Protein AF-A0A536I554-F1 (afdb_monomer_lite)

Foldseek 3Di:
DVVVQVCQQAADQDPLAGHLQSVCCQWPVDNDPVPDQLLRVLLSVQRRVPNVQLPCVNDVPSSLVSSLVSLVVCCVVPVDPPVSSVVSSPDDRRTDNPPPPDPDVVVVVVQLVVLCVVPNPCCSSPVPDDDDDPD

Secondary structure (DSSP, 8-state):
-HHHHHHHHHSB-STT-BSHHHHHHHHH---SGGG--HHHHHHHHHGGGSTTTS-TTT-HHHHHHHHHHHHHHHHHTTSS-HHHHHHHHHS-----------SSHHHHHHHHHHHHHHH-HHHHHHS--------

Radius of gyration: 17.16 Å; chains: 1; bounding box: 44×25×46 Å

pLDDT: mean 87.13, std 10.19, range [53.38, 97.38]

Structure (mmCIF, N/CA/C/O backbone):
data_AF-A0A536I554-F1
#
_entry.id   AF-A0A536I554-F1
#
loop_
_atom_site.group_PDB
_atom_site.id
_atom_site.type_symbol
_atom_site.label_atom_id
_atom_site.label_alt_id
_atom_site.label_comp_id
_atom_site.label_asym_id
_atom_site.label_entity_id
_atom_site.label_seq_id
_atom_site.pdbx_PDB_ins_code
_atom_site.Cartn_x
_atom_site.Cartn_y
_atom_site.Cartn_z
_atom_site.occupancy
_atom_site.B_iso_or_equiv
_atom_site.auth_seq_id
_atom_site.auth_comp_id
_atom_site.auth_asym_id
_atom_site.auth_atom_id
_atom_site.pdbx_PDB_model_num
ATOM 1 N N . LYS A 1 1 ? -16.597 -3.600 -10.929 1.00 57.56 1 LYS A N 1
ATOM 2 C CA . LYS A 1 1 ? -15.528 -4.254 -10.132 1.00 57.56 1 LYS A CA 1
ATOM 3 C C . LYS A 1 1 ? -14.180 -4.188 -10.858 1.00 57.56 1 LYS A C 1
ATOM 5 O O . LYS A 1 1 ? -13.226 -3.713 -10.264 1.00 57.56 1 LYS A O 1
ATOM 10 N N . GLU A 1 2 ? -14.143 -4.502 -12.155 1.00 60.78 2 GLU A N 1
ATOM 11 C CA . GLU A 1 2 ? -12.928 -4.536 -12.996 1.00 60.78 2 GLU A CA 1
ATOM 12 C C . GLU A 1 2 ? -12.106 -3.235 -13.035 1.00 60.78 2 GLU A C 1
ATOM 14 O O . GLU A 1 2 ? -10.883 -3.288 -13.035 1.00 60.78 2 GLU A O 1
ATOM 19 N N . ILE A 1 3 ? -12.742 -2.055 -13.008 1.00 62.69 3 ILE A N 1
ATOM 20 C CA . ILE A 1 3 ? -12.016 -0.767 -13.042 1.00 62.69 3 ILE A CA 1
ATOM 21 C C . ILE A 1 3 ? -11.130 -0.576 -11.798 1.00 62.69 3 ILE A C 1
ATOM 23 O O . ILE A 1 3 ? -10.015 -0.073 -11.910 1.00 62.69 3 ILE A O 1
ATOM 27 N N . LEU A 1 4 ? -11.601 -1.003 -10.622 1.00 60.59 4 LEU A N 1
ATOM 28 C CA . LEU A 1 4 ? -10.862 -0.856 -9.366 1.00 60.59 4 LEU A CA 1
ATOM 29 C C . LEU A 1 4 ? -9.728 -1.885 -9.253 1.00 60.59 4 LEU A C 1
ATOM 31 O O . LEU A 1 4 ? -8.639 -1.550 -8.798 1.00 60.59 4 LEU A O 1
ATOM 35 N N . GLU A 1 5 ? -9.960 -3.115 -9.715 1.00 65.31 5 GLU A N 1
ATOM 36 C CA . GLU A 1 5 ? -8.912 -4.140 -9.817 1.00 65.31 5 GLU A CA 1
ATOM 37 C C . GLU A 1 5 ? -7.809 -3.718 -10.790 1.00 65.31 5 GLU A C 1
ATOM 39 O O . GLU A 1 5 ? -6.642 -3.707 -10.407 1.00 65.31 5 GLU A O 1
ATOM 44 N N . MET A 1 6 ? -8.160 -3.265 -12.000 1.00 60.22 6 MET A N 1
ATOM 45 C CA . MET A 1 6 ? -7.172 -2.745 -12.954 1.00 60.22 6 MET A CA 1
ATOM 46 C C . MET A 1 6 ? -6.374 -1.573 -12.378 1.00 60.22 6 MET A C 1
ATOM 48 O O . MET A 1 6 ? -5.176 -1.461 -12.629 1.00 60.22 6 MET A O 1
ATOM 52 N N . TYR A 1 7 ? -7.022 -0.698 -11.605 1.00 71.56 7 TYR A N 1
ATOM 53 C CA . TYR A 1 7 ? -6.345 0.414 -10.948 1.00 71.56 7 TYR A CA 1
ATOM 54 C C . TYR A 1 7 ? -5.314 -0.079 -9.927 1.00 71.56 7 TYR A C 1
ATOM 56 O O . TYR A 1 7 ? -4.143 0.304 -9.995 1.00 71.56 7 TYR A O 1
ATOM 64 N N . PHE A 1 8 ? -5.721 -0.971 -9.019 1.00 75.25 8 PHE A N 1
ATOM 65 C CA . PHE A 1 8 ? -4.828 -1.520 -8.001 1.00 75.25 8 PHE A CA 1
ATOM 66 C C . PHE A 1 8 ? -3.737 -2.420 -8.564 1.00 75.25 8 PHE A C 1
ATOM 68 O O . PHE A 1 8 ? -2.708 -2.551 -7.912 1.00 75.25 8 PHE A O 1
ATOM 75 N N . ASP A 1 9 ? -3.913 -2.995 -9.751 1.00 77.06 9 ASP A N 1
ATOM 76 C CA . ASP A 1 9 ? -2.883 -3.792 -10.421 1.00 77.06 9 ASP A CA 1
ATOM 77 C C . ASP A 1 9 ? -1.854 -2.938 -11.178 1.00 77.06 9 ASP A C 1
ATOM 79 O O . ASP A 1 9 ? -0.753 -3.413 -11.456 1.00 77.06 9 ASP A O 1
ATOM 83 N N . GLN A 1 10 ? -2.166 -1.677 -11.503 1.00 76.62 10 GLN A N 1
ATOM 84 C CA . GLN A 1 10 ? -1.313 -0.850 -12.368 1.00 76.62 10 GLN A CA 1
ATOM 85 C C . GLN A 1 10 ? -0.689 0.371 -11.696 1.00 76.62 10 GLN A C 1
ATOM 87 O O . GLN A 1 10 ? 0.276 0.926 -12.239 1.00 76.62 10 GLN A O 1
ATOM 92 N N . ILE A 1 11 ? -1.213 0.818 -10.554 1.00 85.50 11 ILE A N 1
ATOM 93 C CA . ILE A 1 11 ? -0.688 2.012 -9.894 1.00 85.50 11 ILE A CA 1
ATOM 94 C C . ILE A 1 11 ? 0.673 1.761 -9.236 1.00 85.50 11 ILE A C 1
ATOM 96 O O . ILE A 1 11 ? 1.015 0.644 -8.844 1.00 85.50 11 ILE A O 1
ATOM 100 N N . TYR A 1 12 ? 1.477 2.818 -9.163 1.00 85.69 12 TYR A N 1
ATOM 101 C CA . TYR A 1 12 ? 2.790 2.794 -8.539 1.00 85.69 12 TYR A CA 1
ATOM 102 C C . TYR A 1 12 ? 2.677 2.976 -7.022 1.00 85.69 12 TYR A C 1
ATOM 104 O O . TYR A 1 12 ? 2.046 3.922 -6.557 1.00 85.69 12 TYR A O 1
ATOM 112 N N . TYR A 1 13 ? 3.326 2.091 -6.266 1.00 88.38 13 TYR A N 1
ATOM 113 C CA . TYR A 1 13 ? 3.329 2.087 -4.798 1.00 88.38 13 TYR A CA 1
ATOM 114 C C . TYR A 1 13 ? 4.684 2.468 -4.187 1.00 88.38 13 TYR A C 1
ATOM 116 O O . TYR A 1 13 ? 4.813 2.452 -2.971 1.00 88.38 13 TYR A O 1
ATOM 124 N N . GLY A 1 14 ? 5.687 2.828 -4.996 1.00 85.62 14 GLY A N 1
ATOM 125 C CA . GLY A 1 14 ? 7.052 3.057 -4.512 1.00 85.62 14 GLY A CA 1
ATOM 126 C C . GLY A 1 14 ? 7.929 1.812 -4.650 1.00 85.62 14 GLY A C 1
ATOM 127 O O . GLY A 1 14 ? 7.447 0.727 -4.974 1.00 85.62 14 GLY A O 1
ATOM 128 N N . ASN A 1 15 ? 9.243 1.971 -4.473 1.00 84.81 15 ASN A N 1
ATOM 129 C CA . ASN A 1 15 ? 10.227 0.880 -4.556 1.00 84.81 15 ASN A CA 1
ATOM 130 C C . ASN A 1 15 ? 10.053 -0.035 -5.783 1.00 84.81 15 ASN A C 1
ATOM 132 O O . ASN A 1 15 ? 10.041 -1.258 -5.658 1.00 84.81 15 ASN A O 1
ATOM 136 N N . GLN A 1 16 ? 9.868 0.556 -6.973 1.00 81.62 16 GLN A N 1
ATOM 137 C CA . GLN A 1 16 ? 9.676 -0.177 -8.241 1.00 81.62 16 GLN A CA 1
ATOM 138 C C . GLN A 1 16 ? 8.467 -1.137 -8.242 1.00 81.62 16 GLN A C 1
ATOM 140 O O . GLN A 1 16 ? 8.352 -2.000 -9.111 1.00 81.62 16 GLN A O 1
ATOM 145 N N . SER A 1 17 ? 7.542 -0.974 -7.295 1.00 85.19 17 SER A N 1
ATOM 146 C CA . SER A 1 17 ? 6.371 -1.831 -7.148 1.00 85.19 17 SER A CA 1
ATOM 147 C C . SER A 1 17 ? 5.184 -1.229 -7.883 1.00 85.19 17 SER A C 1
ATOM 149 O O . SER A 1 17 ? 4.648 -0.191 -7.491 1.00 85.19 17 SER A O 1
ATOM 151 N N . TYR A 1 18 ? 4.780 -1.901 -8.956 1.00 86.88 18 TYR A N 1
ATOM 152 C CA . TYR A 1 18 ? 3.558 -1.611 -9.694 1.00 86.88 18 TYR A CA 1
ATOM 153 C C . TYR A 1 18 ? 2.523 -2.674 -9.361 1.00 86.88 18 TYR A C 1
ATOM 155 O O . TYR A 1 18 ? 2.761 -3.868 -9.548 1.00 86.88 18 TYR A O 1
ATOM 163 N N . GLY A 1 19 ? 1.392 -2.220 -8.844 1.00 88.81 19 GLY A N 1
ATOM 164 C CA . GLY A 1 19 ? 0.312 -3.074 -8.400 1.00 88.81 19 GLY A CA 1
ATOM 165 C C . GLY A 1 19 ? 0.424 -3.527 -6.942 1.00 88.81 19 GLY A C 1
ATOM 166 O O . GLY A 1 19 ? 1.514 -3.702 -6.387 1.00 88.81 19 GLY A O 1
ATOM 167 N N . ILE A 1 20 ? -0.727 -3.762 -6.315 1.00 89.94 20 ILE A N 1
ATOM 168 C CA . ILE A 1 20 ? -0.832 -4.040 -4.879 1.00 89.94 20 ILE A CA 1
ATOM 169 C C . ILE A 1 20 ? -0.135 -5.345 -4.467 1.00 89.94 20 ILE A C 1
ATOM 171 O O . ILE A 1 20 ? 0.489 -5.403 -3.410 1.00 89.94 20 ILE A O 1
ATOM 175 N N . LYS A 1 21 ? -0.155 -6.378 -5.322 1.00 89.31 21 LYS A N 1
ATOM 176 C CA . LYS A 1 21 ? 0.560 -7.648 -5.080 1.00 89.31 21 LYS A CA 1
ATOM 177 C C . LYS A 1 21 ? 2.074 -7.459 -5.064 1.00 89.31 21 LYS A C 1
ATOM 179 O O . LYS A 1 21 ? 2.753 -8.022 -4.206 1.00 89.31 21 LYS A O 1
ATOM 184 N N . ALA A 1 22 ? 2.604 -6.661 -5.993 1.00 88.31 22 ALA A N 1
ATOM 185 C CA . ALA A 1 22 ? 4.025 -6.339 -6.013 1.00 88.31 22 ALA A CA 1
ATOM 186 C C . ALA A 1 22 ? 4.403 -5.535 -4.766 1.00 88.31 22 ALA A C 1
ATOM 188 O O . ALA A 1 22 ? 5.377 -5.873 -4.104 1.00 88.31 22 ALA A O 1
ATOM 189 N N . ALA A 1 23 ? 3.587 -4.545 -4.392 1.00 90.94 23 ALA A N 1
ATOM 190 C CA . ALA A 1 23 ? 3.815 -3.730 -3.205 1.00 90.94 23 ALA A CA 1
ATOM 191 C C . ALA A 1 23 ? 3.810 -4.564 -1.912 1.00 90.94 23 ALA A C 1
ATOM 193 O O . ALA A 1 23 ? 4.740 -4.460 -1.115 1.00 90.94 23 ALA A O 1
ATOM 194 N N . ALA A 1 24 ? 2.827 -5.451 -1.727 1.00 92.25 24 ALA A N 1
ATOM 195 C CA . ALA A 1 24 ? 2.756 -6.351 -0.573 1.00 92.25 24 ALA A CA 1
ATOM 196 C C . ALA A 1 24 ? 4.004 -7.243 -0.452 1.00 92.25 24 ALA A C 1
ATOM 198 O O . ALA A 1 24 ? 4.551 -7.428 0.641 1.00 92.25 24 ALA A O 1
ATOM 199 N N . LYS A 1 25 ? 4.505 -7.744 -1.585 1.00 90.19 25 LYS A N 1
ATOM 200 C CA . LYS A 1 25 ? 5.734 -8.536 -1.624 1.00 90.19 25 LYS A CA 1
ATOM 201 C C . LYS A 1 25 ? 6.972 -7.691 -1.326 1.00 90.19 25 LYS A C 1
ATOM 203 O O . LYS A 1 25 ? 7.813 -8.132 -0.550 1.00 90.19 25 LYS A O 1
ATOM 208 N N . THR A 1 26 ? 7.083 -6.503 -1.909 1.00 88.94 26 THR A N 1
ATOM 209 C CA . THR A 1 26 ? 8.233 -5.609 -1.718 1.00 88.94 26 THR A CA 1
ATOM 210 C C . THR A 1 26 ? 8.328 -5.111 -0.284 1.00 88.94 26 THR A C 1
ATOM 212 O O . THR A 1 26 ? 9.390 -5.209 0.318 1.00 88.94 26 THR A O 1
ATOM 215 N N . TYR A 1 27 ? 7.229 -4.617 0.287 1.00 90.19 27 TYR A N 1
ATOM 216 C CA . TYR A 1 27 ? 7.244 -4.033 1.626 1.00 90.19 27 TYR A CA 1
ATOM 217 C C . TYR A 1 27 ? 7.213 -5.080 2.737 1.00 90.19 27 TYR A C 1
ATOM 219 O O . TYR A 1 27 ? 7.873 -4.887 3.753 1.00 90.19 27 TYR A O 1
ATOM 227 N N . PHE A 1 28 ? 6.483 -6.188 2.568 1.00 92.25 28 PHE A N 1
ATOM 228 C CA . PHE A 1 28 ? 6.232 -7.139 3.661 1.00 92.25 28 PHE A CA 1
ATOM 229 C C . PHE A 1 28 ? 6.667 -8.577 3.362 1.00 92.25 28 PHE A C 1
ATOM 231 O O . PHE A 1 28 ? 6.565 -9.438 4.231 1.00 92.25 28 PHE A O 1
ATOM 238 N N . GLY A 1 29 ? 7.138 -8.882 2.148 1.00 90.12 29 GLY A N 1
ATOM 239 C CA . GLY A 1 29 ? 7.432 -10.261 1.737 1.00 90.12 29 GLY A CA 1
ATOM 240 C C . GLY A 1 29 ? 6.182 -11.134 1.564 1.00 90.12 29 GLY A C 1
ATOM 241 O O . GLY A 1 29 ? 6.294 -12.355 1.459 1.00 90.12 29 GLY A O 1
ATOM 242 N N . ILE A 1 30 ? 4.989 -10.534 1.529 1.00 90.12 30 ILE A N 1
ATOM 243 C CA . ILE A 1 30 ? 3.708 -11.245 1.496 1.00 90.12 30 ILE A CA 1
ATOM 244 C C . ILE A 1 30 ? 3.215 -11.335 0.050 1.00 90.12 30 ILE A C 1
ATOM 246 O O . ILE A 1 30 ? 2.972 -10.324 -0.599 1.00 90.12 30 ILE A O 1
ATOM 250 N N . SER A 1 31 ? 3.074 -12.561 -0.464 1.00 87.50 31 SER A N 1
ATOM 251 C CA . SER A 1 31 ? 2.553 -12.807 -1.824 1.00 87.50 31 SER A CA 1
ATOM 252 C C . SER A 1 31 ? 1.054 -13.127 -1.855 1.00 87.50 31 SER A C 1
ATOM 254 O O . SER A 1 31 ? 0.410 -12.923 -2.880 1.00 87.50 31 SER A O 1
ATOM 256 N N . ASP A 1 32 ? 0.500 -13.615 -0.744 1.00 89.62 32 ASP A N 1
ATOM 257 C CA . ASP A 1 32 ? -0.936 -13.846 -0.576 1.00 89.62 32 ASP A CA 1
ATOM 258 C C . ASP A 1 32 ? -1.548 -12.673 0.193 1.00 89.62 32 ASP A C 1
ATOM 260 O O . ASP A 1 32 ? -1.285 -12.503 1.383 1.00 89.62 32 ASP A O 1
ATOM 264 N N . LEU A 1 33 ? -2.353 -11.862 -0.496 1.00 88.56 33 LEU A N 1
ATOM 265 C CA . LEU A 1 33 ? -2.950 -10.648 0.062 1.00 88.56 33 LEU A CA 1
ATOM 266 C C . LEU A 1 33 ? -3.867 -10.929 1.261 1.00 88.56 33 LEU A C 1
ATOM 268 O O . LEU A 1 33 ? -4.007 -10.061 2.116 1.00 88.56 33 LEU A O 1
ATOM 272 N N . ASN A 1 34 ? -4.427 -12.138 1.376 1.00 90.62 34 ASN A N 1
ATOM 273 C CA . ASN A 1 34 ? -5.273 -12.518 2.515 1.00 90.62 34 ASN A CA 1
ATOM 274 C C . ASN A 1 34 ? -4.491 -12.633 3.830 1.00 90.62 34 ASN A C 1
ATOM 276 O O . ASN A 1 34 ? -5.082 -12.740 4.900 1.00 90.62 34 ASN A O 1
ATOM 280 N N . ARG A 1 35 ? -3.156 -12.636 3.757 1.00 92.69 35 ARG A N 1
ATOM 281 C CA . ARG A 1 35 ? -2.266 -12.682 4.922 1.00 92.69 35 ARG A CA 1
ATOM 282 C C . ARG A 1 35 ? -1.838 -11.299 5.403 1.00 92.69 35 ARG A C 1
ATOM 284 O O . ARG A 1 35 ? -1.066 -11.223 6.357 1.00 92.69 35 ARG A O 1
ATOM 291 N N . LEU A 1 36 ? -2.274 -10.233 4.732 1.00 93.00 36 LEU A N 1
ATOM 292 C CA . LEU A 1 36 ? -2.006 -8.871 5.176 1.00 93.00 36 LEU A CA 1
ATOM 293 C C . LEU A 1 36 ? -2.814 -8.567 6.437 1.00 93.00 36 LEU A C 1
ATOM 295 O O . LEU A 1 36 ? -3.985 -8.927 6.538 1.00 93.00 36 LEU A O 1
ATOM 299 N N . SER A 1 37 ? -2.200 -7.875 7.390 1.00 95.06 37 SER A N 1
ATOM 300 C CA . SER A 1 37 ? -2.935 -7.285 8.506 1.00 95.06 37 SER A CA 1
ATOM 301 C C . SER A 1 37 ? -3.690 -6.033 8.058 1.00 95.06 37 SER A C 1
ATOM 303 O O . SER A 1 37 ? -3.367 -5.418 7.036 1.00 95.06 37 SER A O 1
ATOM 305 N N . LEU A 1 38 ? -4.681 -5.609 8.845 1.00 94.75 38 LEU A N 1
ATOM 306 C CA . LEU A 1 38 ? -5.413 -4.366 8.593 1.00 94.75 38 LEU A CA 1
ATOM 307 C C . LEU A 1 38 ? -4.464 -3.156 8.509 1.00 94.75 38 LEU A C 1
ATOM 309 O O . LEU A 1 38 ? -4.605 -2.322 7.615 1.00 94.75 38 LEU A O 1
ATOM 313 N N . GLY A 1 39 ? -3.444 -3.094 9.373 1.00 95.12 39 GLY A N 1
ATOM 314 C CA . GLY A 1 39 ? -2.451 -2.021 9.354 1.00 95.12 39 GLY A CA 1
ATOM 315 C C . GLY A 1 39 ? -1.607 -2.013 8.075 1.00 95.12 39 GLY A C 1
ATOM 316 O O . GLY A 1 39 ? -1.318 -0.944 7.533 1.00 95.12 39 GLY A O 1
ATOM 317 N N . GLN A 1 40 ? -1.240 -3.190 7.559 1.00 95.12 40 GLN A N 1
ATOM 318 C CA . GLN A 1 40 ? -0.524 -3.320 6.286 1.00 95.12 40 GLN A CA 1
ATOM 319 C C . GLN A 1 40 ? -1.405 -2.939 5.093 1.00 95.12 40 GLN A C 1
ATOM 321 O O . GLN A 1 40 ? -0.944 -2.225 4.202 1.00 95.12 40 GLN A O 1
ATOM 326 N N . MET A 1 41 ? -2.673 -3.366 5.086 1.00 94.88 41 MET A N 1
ATOM 327 C CA . MET A 1 41 ? -3.639 -2.989 4.049 1.00 94.88 41 MET A CA 1
ATOM 328 C C . MET A 1 41 ? -3.853 -1.474 4.007 1.00 94.88 41 MET A C 1
ATOM 330 O O . MET A 1 41 ? -3.770 -0.876 2.935 1.00 94.88 41 MET A O 1
ATOM 334 N N . ALA A 1 42 ? -4.061 -0.847 5.168 1.00 95.38 42 ALA A N 1
ATOM 335 C CA . ALA A 1 42 ? -4.258 0.595 5.275 1.00 95.38 42 ALA A CA 1
ATOM 336 C C . ALA A 1 42 ? -3.026 1.383 4.807 1.00 95.38 42 ALA A C 1
ATOM 338 O O . ALA A 1 42 ? -3.155 2.368 4.079 1.00 95.38 42 ALA A O 1
ATOM 339 N N . LEU A 1 43 ? -1.819 0.922 5.157 1.00 94.69 43 LEU A N 1
ATOM 340 C CA . LEU A 1 43 ? -0.586 1.521 4.652 1.00 94.69 43 LEU A CA 1
ATOM 341 C C . LEU A 1 43 ? -0.511 1.424 3.122 1.00 94.69 43 LEU A C 1
ATOM 343 O O . LEU A 1 43 ? -0.330 2.448 2.466 1.00 94.69 43 LEU A O 1
ATOM 347 N N . LEU A 1 44 ? -0.707 0.231 2.544 1.00 93.88 44 LEU A N 1
ATOM 348 C CA . LEU A 1 44 ? -0.676 0.046 1.089 1.00 93.88 44 LEU A CA 1
ATOM 349 C C . LEU A 1 44 ? -1.707 0.928 0.385 1.00 93.88 44 LEU A C 1
ATOM 351 O O . LEU A 1 44 ? -1.363 1.588 -0.587 1.00 93.88 44 LEU A O 1
ATOM 355 N N . ALA A 1 45 ? -2.938 1.002 0.887 1.00 92.94 45 ALA A N 1
ATOM 356 C CA . ALA A 1 45 ? -3.982 1.847 0.311 1.00 92.94 45 ALA A CA 1
ATOM 357 C C . ALA A 1 45 ? -3.638 3.351 0.351 1.00 92.94 45 ALA A C 1
ATOM 359 O O . ALA A 1 45 ? -4.079 4.107 -0.514 1.00 92.94 45 ALA A O 1
ATOM 360 N N . GLY A 1 46 ? -2.824 3.787 1.317 1.00 93.12 46 GLY A N 1
ATOM 361 C CA . GLY A 1 46 ? -2.394 5.177 1.462 1.00 93.12 46 GLY A CA 1
ATOM 362 C C . GLY A 1 46 ? -1.232 5.595 0.556 1.00 93.12 46 GLY A C 1
ATOM 363 O O . GLY A 1 46 ? -1.127 6.785 0.243 1.00 93.12 46 GLY A O 1
ATOM 364 N N . LEU A 1 47 ? -0.392 4.648 0.120 1.00 93.19 47 LEU A N 1
ATOM 365 C CA . LEU A 1 47 ? 0.825 4.909 -0.663 1.00 93.19 47 LEU A CA 1
ATOM 366 C C . LEU A 1 47 ? 0.581 5.596 -2.018 1.00 93.19 47 LEU A C 1
ATOM 368 O O . LEU A 1 47 ? 1.306 6.545 -2.305 1.00 93.19 47 LEU A O 1
ATOM 372 N N . PRO A 1 48 ? -0.414 5.205 -2.844 1.00 91.62 48 PRO A N 1
ATOM 373 C CA . PRO A 1 48 ? -0.562 5.744 -4.195 1.00 91.62 48 PRO A CA 1
ATOM 374 C C . PRO A 1 48 ? -0.673 7.269 -4.307 1.00 91.62 48 PRO A C 1
ATOM 376 O O . PRO A 1 48 ? -0.357 7.814 -5.360 1.00 91.62 48 PRO A O 1
ATOM 379 N N . GLN A 1 49 ? -1.115 7.961 -3.249 1.00 90.06 49 GLN A N 1
ATOM 380 C CA . GLN A 1 49 ? -1.230 9.423 -3.254 1.00 90.06 49 GLN A CA 1
ATOM 381 C C . GLN A 1 49 ? 0.142 10.108 -3.360 1.00 90.06 49 GLN A C 1
ATOM 383 O O . GLN A 1 49 ? 0.290 11.067 -4.111 1.00 90.06 49 GLN A O 1
ATOM 388 N N . ALA A 1 50 ? 1.132 9.624 -2.611 1.00 91.00 50 ALA A N 1
ATOM 389 C CA . ALA A 1 50 ? 2.501 10.130 -2.655 1.00 91.00 50 ALA A CA 1
ATOM 390 C C . ALA A 1 50 ? 3.477 8.985 -2.326 1.00 91.00 50 ALA A C 1
ATOM 392 O O . ALA A 1 50 ? 3.986 8.901 -1.206 1.00 91.00 50 ALA A O 1
ATOM 393 N N . PRO A 1 51 ? 3.743 8.081 -3.291 1.00 87.94 51 PRO A N 1
ATOM 394 C CA . PRO A 1 51 ? 4.444 6.823 -3.025 1.00 87.94 51 PRO A CA 1
ATOM 395 C C . PRO A 1 51 ? 5.854 6.996 -2.460 1.00 87.94 51 PRO A C 1
ATOM 397 O O . PRO A 1 51 ? 6.315 6.152 -1.703 1.00 87.94 51 PRO A O 1
ATOM 400 N N . SER A 1 52 ? 6.531 8.087 -2.826 1.00 88.69 52 SER A N 1
ATOM 401 C CA . SER A 1 52 ? 7.867 8.418 -2.321 1.00 88.69 52 SER A CA 1
ATOM 402 C C . SER A 1 52 ? 7.833 9.094 -0.947 1.00 88.69 52 SER A C 1
ATOM 404 O O . SER A 1 52 ? 8.730 8.871 -0.142 1.00 88.69 52 SER A O 1
ATOM 406 N N . GLU A 1 53 ? 6.819 9.920 -0.662 1.00 91.19 53 GLU A N 1
ATOM 407 C CA . GLU A 1 53 ? 6.719 10.652 0.612 1.00 91.19 53 GLU A CA 1
ATOM 408 C C . GLU A 1 53 ? 6.245 9.753 1.752 1.00 91.19 53 GLU A C 1
ATOM 410 O O . GLU A 1 53 ? 6.722 9.869 2.880 1.00 91.19 53 GLU A O 1
ATOM 415 N N . TYR A 1 54 ? 5.321 8.840 1.450 1.00 93.50 54 TYR A N 1
ATOM 416 C CA . TYR A 1 54 ? 4.769 7.891 2.414 1.00 93.50 54 TYR A CA 1
ATOM 417 C C . TYR A 1 54 ? 5.509 6.557 2.430 1.00 93.50 54 TYR A C 1
ATOM 419 O O . TYR A 1 54 ? 5.037 5.614 3.062 1.00 93.50 54 TYR A O 1
ATOM 427 N N . ASP A 1 55 ? 6.659 6.467 1.757 1.00 92.12 55 ASP A N 1
ATOM 428 C CA . ASP A 1 55 ? 7.477 5.263 1.747 1.00 92.12 55 ASP A CA 1
ATOM 429 C C . ASP A 1 55 ? 7.972 4.950 3.174 1.00 92.12 55 ASP A C 1
ATOM 431 O O . ASP A 1 55 ? 8.796 5.697 3.707 1.00 92.12 55 ASP A O 1
ATOM 435 N N . PRO A 1 56 ? 7.543 3.844 3.809 1.00 92.06 56 PRO A N 1
ATOM 436 C CA . PRO A 1 56 ? 7.978 3.484 5.159 1.00 92.06 56 PRO A CA 1
ATOM 437 C C . PRO A 1 56 ? 9.479 3.174 5.271 1.00 92.06 56 PRO A C 1
ATOM 439 O O . PRO A 1 56 ? 10.006 3.185 6.383 1.00 92.06 56 PRO A O 1
ATOM 442 N N . ILE A 1 57 ? 10.170 2.900 4.157 1.00 90.00 57 ILE A N 1
ATOM 443 C CA . ILE A 1 57 ? 11.627 2.698 4.133 1.00 90.00 57 ILE A CA 1
ATOM 444 C C . ILE A 1 57 ? 12.358 4.043 4.242 1.00 90.00 57 ILE A C 1
ATOM 446 O O . ILE A 1 57 ? 13.400 4.119 4.889 1.00 90.00 57 ILE A O 1
ATOM 450 N N . GLN A 1 58 ? 11.810 5.103 3.640 1.00 89.31 58 GLN A N 1
ATOM 451 C CA . GLN A 1 58 ? 12.429 6.434 3.607 1.00 89.31 58 GLN A CA 1
ATOM 452 C C . GLN A 1 58 ? 11.926 7.342 4.735 1.00 89.31 58 GLN A C 1
ATOM 454 O O . GLN A 1 58 ? 12.705 8.051 5.366 1.00 89.31 58 GLN A O 1
ATOM 459 N N . ASN A 1 59 ? 10.619 7.322 5.003 1.00 92.94 59 ASN A N 1
ATOM 460 C CA . ASN A 1 59 ? 9.953 8.187 5.968 1.00 92.94 59 ASN A CA 1
ATOM 461 C C . ASN A 1 59 ? 8.876 7.430 6.762 1.00 92.94 59 ASN A C 1
ATOM 463 O O . ASN A 1 59 ? 7.671 7.520 6.515 1.00 92.94 59 ASN A O 1
ATOM 467 N N . MET A 1 60 ? 9.328 6.712 7.790 1.00 93.75 60 MET A N 1
ATOM 468 C CA . MET A 1 60 ? 8.462 5.941 8.685 1.00 93.75 60 MET A CA 1
ATOM 469 C C . MET A 1 60 ? 7.395 6.799 9.390 1.00 93.75 60 MET A C 1
ATOM 471 O O . MET A 1 60 ? 6.283 6.330 9.632 1.00 93.75 60 MET A O 1
ATOM 475 N N . ALA A 1 61 ? 7.709 8.051 9.739 1.00 94.81 61 ALA A N 1
ATOM 476 C CA . ALA A 1 61 ? 6.766 8.934 10.425 1.00 94.81 61 ALA A CA 1
ATOM 477 C C . ALA A 1 61 ? 5.605 9.338 9.503 1.00 94.81 61 ALA A C 1
ATOM 479 O O . ALA A 1 61 ? 4.442 9.204 9.889 1.00 94.81 61 ALA A O 1
ATOM 480 N N . ALA A 1 62 ? 5.912 9.749 8.268 1.00 95.38 62 ALA A N 1
ATOM 481 C CA . ALA A 1 62 ? 4.895 10.075 7.272 1.00 95.38 62 ALA A CA 1
ATOM 482 C C . ALA A 1 62 ? 4.057 8.845 6.892 1.00 95.38 62 ALA A C 1
ATOM 484 O O . ALA A 1 62 ? 2.835 8.947 6.800 1.00 95.38 62 ALA A O 1
ATOM 485 N N . ALA A 1 63 ? 4.680 7.668 6.766 1.00 95.19 63 ALA A N 1
ATOM 486 C CA . ALA A 1 63 ? 3.974 6.412 6.516 1.00 95.19 63 ALA A CA 1
ATOM 487 C C . ALA A 1 63 ? 2.958 6.077 7.625 1.00 95.19 63 ALA A C 1
ATOM 489 O O . ALA A 1 63 ? 1.821 5.703 7.335 1.00 95.19 63 ALA A O 1
ATOM 490 N N . LYS A 1 64 ? 3.330 6.254 8.902 1.00 95.94 64 LYS A N 1
ATOM 491 C CA . LYS A 1 64 ? 2.416 6.055 10.042 1.00 95.94 64 LYS A CA 1
ATOM 492 C C . LYS A 1 64 ? 1.251 7.038 10.025 1.00 95.94 64 LYS A C 1
ATOM 494 O O . LYS A 1 64 ? 0.110 6.610 10.179 1.00 95.94 64 LYS A O 1
ATOM 499 N N . ALA A 1 65 ? 1.531 8.323 9.813 1.00 96.44 65 ALA A N 1
ATOM 500 C CA . ALA A 1 65 ? 0.493 9.347 9.726 1.00 96.44 65 ALA A CA 1
ATOM 501 C C . ALA A 1 65 ? -0.475 9.053 8.571 1.00 96.44 65 ALA A C 1
ATOM 503 O O . ALA A 1 65 ? -1.690 9.115 8.737 1.00 96.44 65 ALA A O 1
ATOM 504 N N . ARG A 1 66 ? 0.055 8.639 7.415 1.00 96.88 66 ARG A N 1
ATOM 505 C CA . ARG A 1 66 ? -0.766 8.277 6.261 1.00 96.88 66 ARG A CA 1
ATOM 506 C C . ARG A 1 66 ? -1.622 7.040 6.520 1.00 96.88 66 ARG A C 1
ATOM 508 O O . ARG A 1 66 ? -2.797 7.045 6.165 1.00 96.88 66 ARG A O 1
ATOM 515 N N . ARG A 1 67 ? -1.060 6.006 7.155 1.00 96.88 67 ARG A N 1
ATOM 516 C CA . ARG A 1 67 ? -1.809 4.814 7.580 1.00 96.88 67 ARG A CA 1
ATOM 517 C C . ARG A 1 67 ? -2.977 5.191 8.492 1.00 96.88 67 ARG A C 1
ATOM 519 O O . ARG A 1 67 ? -4.066 4.667 8.289 1.00 96.88 67 ARG A O 1
ATOM 526 N N . GLN A 1 68 ? -2.760 6.097 9.449 1.00 97.00 68 GLN A N 1
ATOM 527 C CA . GLN A 1 68 ? -3.814 6.552 10.359 1.00 97.00 68 GLN A CA 1
ATOM 528 C C . GLN A 1 68 ? -4.983 7.177 9.596 1.00 97.00 68 GLN A C 1
ATOM 530 O O . GLN A 1 68 ? -6.112 6.752 9.784 1.00 97.00 68 GLN A O 1
ATOM 535 N N . ILE A 1 69 ? -4.704 8.084 8.655 1.00 97.06 69 ILE A N 1
ATOM 536 C CA . ILE A 1 69 ? -5.745 8.733 7.840 1.00 97.06 69 ILE A CA 1
ATOM 537 C C . ILE A 1 69 ? -6.606 7.701 7.096 1.00 97.06 69 ILE A C 1
ATOM 539 O O . ILE A 1 69 ? -7.819 7.857 6.989 1.00 97.06 69 ILE A O 1
ATOM 543 N N . VAL A 1 70 ? -5.989 6.639 6.569 1.00 97.06 70 VAL A N 1
ATOM 544 C CA . VAL A 1 70 ? -6.735 5.568 5.894 1.00 97.06 70 VAL A CA 1
ATOM 545 C C . VAL A 1 70 ? -7.605 4.796 6.885 1.00 97.06 70 VAL A C 1
ATOM 547 O O . VAL A 1 70 ? -8.759 4.520 6.575 1.00 97.06 70 VAL A O 1
ATOM 550 N N . LEU A 1 71 ? -7.083 4.466 8.068 1.00 97.06 71 LEU A N 1
ATOM 551 C CA . LEU A 1 71 ? -7.847 3.778 9.112 1.00 97.06 71 LEU A CA 1
ATOM 552 C C . LEU A 1 71 ? -9.033 4.622 9.596 1.00 97.06 71 LEU A C 1
ATOM 554 O O . LEU A 1 71 ? -10.135 4.091 9.707 1.00 97.06 71 LEU A O 1
ATOM 558 N N . ASP A 1 72 ? -8.838 5.926 9.794 1.00 97.31 72 ASP A N 1
ATOM 559 C CA . ASP A 1 72 ? -9.901 6.860 10.179 1.00 97.31 72 ASP A CA 1
ATOM 560 C C . ASP A 1 72 ? -11.010 6.878 9.119 1.00 97.31 72 ASP A C 1
ATOM 562 O O . ASP A 1 72 ? -12.182 6.681 9.435 1.00 97.31 72 ASP A O 1
ATOM 566 N N . ALA A 1 73 ? -10.638 6.973 7.839 1.00 97.00 73 ALA A N 1
ATOM 567 C CA . ALA A 1 73 ? -11.596 6.895 6.740 1.00 97.00 73 ALA A CA 1
ATOM 568 C C . ALA A 1 73 ? -12.329 5.539 6.698 1.00 97.00 73 ALA A C 1
ATOM 570 O O . ALA A 1 73 ? -13.517 5.485 6.374 1.00 97.00 73 ALA A O 1
ATOM 571 N N . MET A 1 74 ? -11.661 4.429 7.033 1.00 96.25 74 MET A N 1
ATOM 572 C CA . MET A 1 74 ? -12.307 3.114 7.109 1.00 96.25 74 MET A CA 1
ATOM 573 C C . MET A 1 74 ? -13.333 3.040 8.246 1.00 96.25 74 MET A C 1
ATOM 575 O O . MET A 1 74 ? -14.384 2.428 8.054 1.00 96.25 74 MET A O 1
ATOM 579 N N . VAL A 1 75 ? -13.060 3.678 9.389 1.00 97.38 75 VAL A N 1
ATOM 580 C CA . VAL A 1 75 ? -14.010 3.794 10.509 1.00 97.38 75 VAL A CA 1
ATOM 581 C C . VAL A 1 75 ? -15.205 4.656 10.115 1.00 97.38 75 VAL A C 1
ATOM 583 O O . VAL A 1 75 ? -16.345 4.229 10.288 1.00 97.38 75 VAL A O 1
ATOM 586 N N . GLU A 1 76 ? -14.964 5.834 9.534 1.00 96.75 76 GLU A N 1
ATOM 587 C CA . GLU A 1 76 ? -16.020 6.759 9.092 1.00 96.75 76 GLU A CA 1
ATOM 588 C C . GLU A 1 76 ? -16.982 6.114 8.088 1.00 96.75 76 GLU A C 1
ATOM 590 O O . GLU A 1 76 ? -18.185 6.369 8.114 1.00 96.75 76 GLU A O 1
ATOM 595 N N . ASN A 1 77 ? -16.461 5.244 7.220 1.00 95.88 77 ASN A N 1
ATOM 596 C CA . ASN A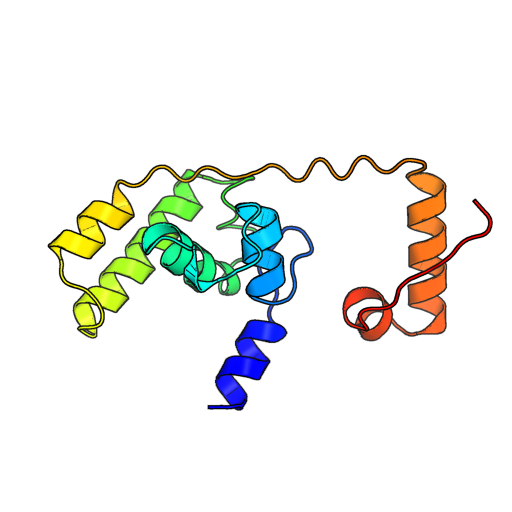 1 77 ? -17.249 4.520 6.224 1.00 95.88 77 ASN A CA 1
ATOM 597 C C . ASN A 1 77 ? -17.792 3.169 6.733 1.00 95.88 77 ASN A C 1
ATOM 599 O O . ASN A 1 77 ? -18.431 2.445 5.970 1.00 95.88 77 ASN A O 1
ATOM 603 N N . GLY A 1 78 ? -17.553 2.814 8.000 1.00 94.75 78 GLY A N 1
ATOM 604 C CA . GLY A 1 78 ? -18.092 1.606 8.630 1.00 94.75 78 GLY A CA 1
ATOM 605 C C . GLY A 1 78 ? -17.466 0.287 8.164 1.00 94.75 78 GLY A C 1
ATOM 606 O O . GLY A 1 78 ? -18.082 -0.763 8.329 1.00 94.75 78 GLY A O 1
ATOM 607 N N . TYR A 1 79 ? -16.262 0.311 7.582 1.00 94.25 79 TYR A N 1
ATOM 608 C CA . TYR A 1 79 ? -15.542 -0.908 7.181 1.00 94.25 79 TYR A CA 1
ATOM 609 C C . TYR A 1 79 ? -14.874 -1.624 8.358 1.00 94.25 79 TYR A C 1
ATOM 611 O O . TYR A 1 79 ? -14.687 -2.837 8.299 1.00 94.25 79 TYR A O 1
ATOM 619 N N . VAL A 1 80 ? -14.487 -0.877 9.395 1.00 95.94 80 VAL A N 1
ATOM 620 C CA . VAL A 1 80 ? -13.860 -1.386 10.624 1.00 95.94 80 VAL A CA 1
ATOM 621 C C . VAL A 1 80 ? -14.374 -0.611 11.829 1.00 95.94 80 VAL A C 1
ATOM 623 O O . VAL A 1 80 ? -14.828 0.527 11.710 1.00 95.94 80 VAL A O 1
ATOM 626 N N . THR A 1 81 ? -14.290 -1.216 13.006 1.00 97.25 81 THR A N 1
ATOM 627 C CA . THR A 1 81 ? -14.612 -0.551 14.270 1.00 97.25 81 THR A CA 1
ATOM 628 C C . THR A 1 81 ? -13.471 0.372 14.724 1.00 97.25 81 THR A C 1
ATOM 630 O O . THR A 1 81 ? -12.309 0.136 14.376 1.00 97.25 81 THR A O 1
ATOM 633 N N . PRO A 1 82 ? -13.750 1.389 15.564 1.00 96.31 82 PRO A N 1
ATOM 634 C CA . PRO A 1 82 ? -12.702 2.233 16.145 1.00 96.31 82 PRO A CA 1
ATOM 635 C C . PRO A 1 82 ? -11.620 1.434 16.887 1.00 96.31 82 PRO A C 1
ATOM 637 O O . PRO A 1 82 ? -10.438 1.746 16.782 1.00 96.31 82 PRO A O 1
ATOM 640 N N . ALA A 1 83 ? -12.010 0.362 17.584 1.00 96.75 83 ALA A N 1
ATOM 641 C CA . ALA A 1 83 ? -11.081 -0.494 18.318 1.00 96.75 83 ALA A CA 1
ATOM 642 C C . ALA A 1 83 ? -10.148 -1.289 17.384 1.00 96.75 8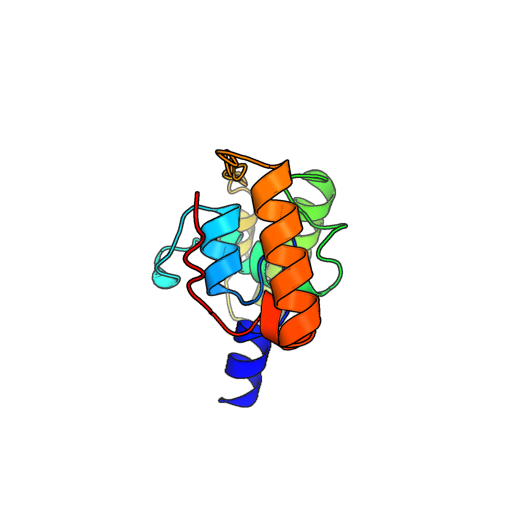3 ALA A C 1
ATOM 644 O O . ALA A 1 83 ? -8.954 -1.411 17.655 1.00 96.75 83 ALA A O 1
ATOM 645 N N . GLU A 1 84 ? -10.666 -1.807 16.266 1.00 96.19 84 GLU A N 1
ATOM 646 C CA . GLU A 1 84 ? -9.845 -2.478 15.248 1.00 96.19 84 GLU A CA 1
ATOM 647 C C . GLU A 1 84 ? -8.876 -1.502 14.576 1.00 96.19 84 GLU A C 1
ATOM 649 O O . GLU A 1 84 ? -7.712 -1.844 14.354 1.00 96.19 84 GLU A O 1
ATOM 654 N N . ALA A 1 85 ? -9.332 -0.280 14.290 1.00 96.06 85 ALA A N 1
ATOM 655 C CA . ALA A 1 85 ? -8.492 0.772 13.735 1.00 96.06 85 ALA A CA 1
ATOM 656 C C . ALA A 1 85 ? -7.355 1.160 14.691 1.00 96.06 85 ALA A C 1
ATOM 658 O O . ALA A 1 85 ? -6.206 1.248 14.265 1.00 96.06 85 ALA A O 1
ATOM 659 N N . GLU A 1 86 ? -7.632 1.315 15.986 1.00 95.94 86 GLU A N 1
ATOM 660 C CA . GLU A 1 86 ? -6.613 1.621 16.997 1.00 95.94 86 GLU A CA 1
ATOM 661 C C . GLU A 1 86 ? -5.595 0.475 17.158 1.00 95.94 86 GLU A C 1
ATOM 663 O O . GLU A 1 86 ? -4.378 0.698 17.193 1.00 95.94 86 GLU A O 1
ATOM 668 N N . ALA A 1 87 ? -6.062 -0.777 17.156 1.00 96.19 87 ALA A N 1
ATOM 669 C CA . ALA A 1 87 ? -5.184 -1.946 17.170 1.00 96.19 87 ALA A CA 1
ATOM 670 C C . ALA A 1 87 ? -4.280 -2.003 15.919 1.00 96.19 87 ALA A C 1
ATOM 672 O O . ALA A 1 87 ? -3.075 -2.239 16.020 1.00 96.19 87 ALA A O 1
ATOM 673 N N . ALA A 1 88 ? -4.825 -1.717 14.734 1.00 95.12 88 ALA A N 1
ATOM 674 C CA . ALA A 1 88 ? -4.057 -1.661 13.489 1.00 95.12 88 ALA A CA 1
ATOM 675 C C . ALA A 1 88 ? -3.083 -0.468 1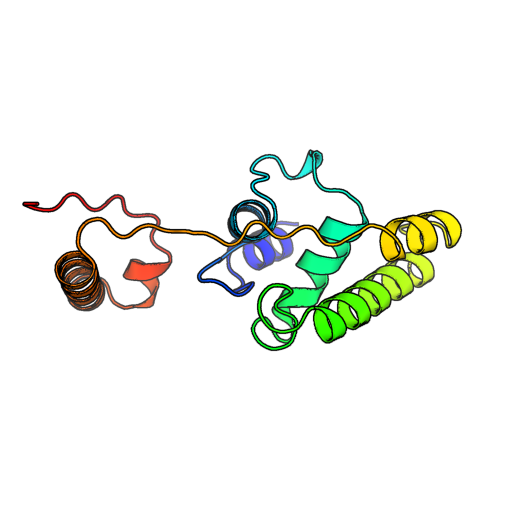3.435 1.00 95.12 88 ALA A C 1
ATOM 677 O O . ALA A 1 88 ? -1.990 -0.567 12.867 1.00 95.12 88 ALA A O 1
ATOM 678 N N . ALA A 1 89 ? -3.451 0.661 14.040 1.00 92.62 89 ALA A N 1
ATOM 679 C CA . ALA A 1 89 ? -2.622 1.859 14.127 1.00 92.62 89 ALA A CA 1
ATOM 680 C C . ALA A 1 89 ? -1.404 1.673 15.039 1.00 92.62 89 ALA A C 1
ATOM 682 O O . ALA A 1 89 ? -0.348 2.264 14.789 1.00 92.62 89 ALA A O 1
ATOM 683 N N . THR A 1 90 ? -1.521 0.839 16.071 1.00 93.31 90 THR A N 1
ATOM 684 C CA . THR A 1 90 ? -0.422 0.523 16.997 1.00 93.31 90 THR A CA 1
ATOM 685 C C . THR A 1 90 ? 0.483 -0.600 16.493 1.00 93.31 90 THR A C 1
ATOM 687 O O . THR A 1 90 ? 1.622 -0.727 16.949 1.00 93.31 90 THR A O 1
ATOM 690 N N . GLU A 1 91 ? 0.040 -1.364 15.492 1.00 92.69 91 GLU A N 1
ATOM 691 C CA . GLU A 1 91 ? 0.836 -2.422 14.879 1.00 92.69 91 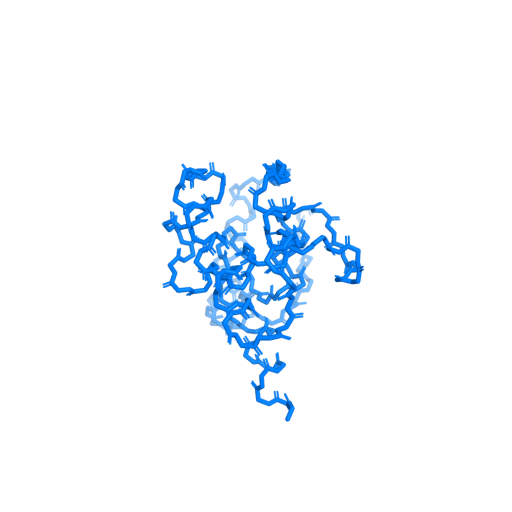GLU A CA 1
ATOM 692 C C . GLU A 1 91 ? 2.171 -1.870 14.328 1.00 92.69 91 GLU A C 1
ATOM 694 O O . GLU A 1 91 ? 2.180 -0.881 13.574 1.00 92.69 91 GLU A O 1
ATOM 699 N N . PRO A 1 92 ? 3.319 -2.487 14.667 1.00 89.81 92 PRO A N 1
ATOM 700 C CA . PRO A 1 92 ? 4.615 -2.047 14.171 1.00 89.81 92 PRO A CA 1
ATOM 701 C C . PRO A 1 92 ? 4.748 -2.306 12.666 1.00 89.81 92 PRO A C 1
ATOM 703 O O . PRO A 1 92 ? 4.609 -3.434 12.195 1.00 89.81 92 PRO A O 1
ATOM 706 N N . ILE A 1 93 ? 5.103 -1.265 11.910 1.00 89.25 93 ILE A N 1
ATOM 707 C CA . ILE A 1 93 ? 5.393 -1.375 10.477 1.00 89.25 93 ILE A CA 1
ATOM 708 C C . ILE A 1 93 ? 6.780 -2.005 10.312 1.00 89.25 93 ILE A C 1
ATOM 710 O O . ILE A 1 93 ? 7.806 -1.328 10.397 1.00 89.25 93 ILE A O 1
ATOM 714 N N . LYS A 1 94 ? 6.813 -3.321 10.098 1.00 87.88 94 LYS A N 1
ATOM 715 C CA . LYS A 1 94 ? 8.035 -4.058 9.763 1.00 87.88 94 LYS A CA 1
ATOM 716 C C . LYS A 1 94 ? 8.163 -4.140 8.250 1.00 87.88 94 LYS A C 1
ATOM 718 O O . LYS A 1 94 ? 7.499 -4.958 7.620 1.00 87.88 94 LYS A O 1
ATOM 723 N N . VAL A 1 95 ? 9.001 -3.279 7.686 1.00 85.44 95 VAL A N 1
ATOM 724 C CA . VAL A 1 95 ? 9.357 -3.351 6.268 1.00 85.44 95 VAL A CA 1
ATOM 725 C C . VAL A 1 95 ? 10.493 -4.334 6.058 1.00 85.44 95 VAL A C 1
ATOM 727 O O . VAL A 1 95 ? 11.429 -4.391 6.855 1.00 85.44 95 VAL A O 1
ATOM 730 N N . ASN A 1 96 ? 10.417 -5.088 4.970 1.00 78.44 96 ASN A N 1
ATOM 731 C CA . ASN A 1 96 ? 11.528 -5.882 4.489 1.00 78.44 96 ASN A CA 1
ATOM 732 C C . ASN A 1 96 ? 12.308 -5.010 3.495 1.00 78.44 96 ASN A C 1
ATOM 734 O O . ASN A 1 96 ? 11.812 -4.777 2.391 1.00 78.44 96 ASN A O 1
ATOM 738 N N . PRO A 1 97 ? 13.479 -4.455 3.854 1.00 62.66 97 PRO A N 1
ATOM 739 C CA . PRO A 1 97 ? 14.270 -3.718 2.885 1.00 62.66 97 PRO A CA 1
ATOM 740 C C . PRO A 1 97 ? 14.664 -4.702 1.786 1.00 62.66 97 PRO A C 1
ATOM 742 O O . PRO A 1 97 ? 15.359 -5.686 2.042 1.00 62.66 97 PRO A O 1
ATOM 745 N N . ALA A 1 98 ? 14.178 -4.473 0.567 1.00 59.41 98 ALA A N 1
ATOM 746 C CA . ALA A 1 98 ? 14.514 -5.315 -0.565 1.00 59.41 98 ALA A CA 1
ATOM 747 C C . ALA A 1 98 ? 16.019 -5.190 -0.850 1.00 59.41 98 ALA A C 1
ATOM 749 O O . ALA A 1 98 ? 16.454 -4.309 -1.591 1.00 59.41 98 ALA A O 1
ATOM 750 N N . SER A 1 99 ? 16.831 -6.085 -0.286 1.00 53.38 99 SER A N 1
ATOM 751 C CA . SER A 1 99 ? 18.205 -6.299 -0.725 1.00 53.38 99 SER A CA 1
ATOM 752 C C . SER A 1 99 ? 18.155 -7.063 -2.045 1.00 53.38 99 SER A C 1
ATOM 754 O O . SER A 1 99 ? 18.420 -8.260 -2.134 1.00 53.38 99 SER A O 1
ATOM 756 N N . THR A 1 100 ? 17.775 -6.368 -3.118 1.00 56.97 100 THR A N 1
ATOM 757 C CA . THR A 1 100 ? 17.993 -6.911 -4.458 1.00 56.97 100 THR A CA 1
ATOM 758 C C . THR A 1 100 ? 19.495 -6.843 -4.699 1.00 56.97 100 THR A C 1
ATOM 760 O O . THR A 1 100 ? 20.009 -5.844 -5.196 1.00 56.97 100 THR A O 1
ATOM 763 N N . SER A 1 101 ? 20.219 -7.873 -4.258 1.00 56.41 101 SER A N 1
ATOM 764 C CA . SER A 1 101 ? 21.637 -8.012 -4.562 1.00 56.41 101 SER A CA 1
ATOM 765 C C . SER A 1 101 ? 21.749 -8.251 -6.062 1.00 56.41 101 SER A C 1
ATOM 767 O O . SER A 1 101 ? 21.466 -9.335 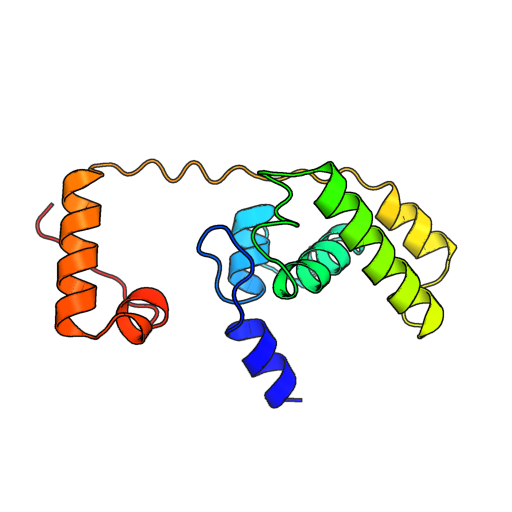-6.571 1.00 56.41 101 SER A O 1
ATOM 769 N N . LEU A 1 102 ? 22.059 -7.184 -6.791 1.00 67.38 102 LEU A N 1
ATOM 770 C CA . LEU A 1 102 ? 22.318 -7.249 -8.217 1.00 67.38 102 LEU A CA 1
ATOM 771 C C . LEU A 1 102 ? 23.671 -7.936 -8.402 1.00 67.38 102 LEU A C 1
ATOM 773 O O . LEU A 1 102 ? 24.704 -7.348 -8.102 1.00 67.38 102 LEU A O 1
ATOM 777 N N . TYR A 1 103 ? 23.653 -9.171 -8.908 1.00 70.62 103 TYR A N 1
ATOM 778 C CA . TYR A 1 103 ? 24.860 -9.968 -9.153 1.00 70.62 103 TYR A CA 1
ATOM 779 C C . TYR A 1 103 ? 25.863 -9.255 -10.085 1.00 70.62 103 TYR A C 1
ATOM 781 O O . TYR A 1 103 ? 27.070 -9.386 -9.909 1.00 70.62 103 TYR A O 1
ATOM 789 N N . ALA A 1 104 ? 25.375 -8.438 -11.029 1.00 82.31 104 ALA A N 1
ATOM 790 C CA . ALA A 1 104 ? 26.201 -7.605 -11.906 1.00 82.31 104 ALA A CA 1
ATOM 791 C C . ALA A 1 104 ? 25.493 -6.275 -12.257 1.00 82.31 104 ALA A C 1
ATOM 793 O O . ALA A 1 104 ? 24.899 -6.160 -13.332 1.00 82.31 104 ALA A O 1
ATOM 794 N N . PRO A 1 105 ? 25.553 -5.241 -11.392 1.00 81.56 105 PRO A N 1
ATOM 795 C CA . PRO A 1 105 ? 24.726 -4.036 -11.519 1.00 81.56 105 PRO A CA 1
ATOM 796 C C . PRO A 1 105 ? 24.868 -3.327 -12.871 1.00 81.56 105 PRO A C 1
ATOM 798 O O . PRO A 1 105 ? 23.869 -3.014 -13.514 1.00 81.56 105 PRO A O 1
ATOM 801 N N . HIS A 1 106 ? 26.102 -3.132 -13.348 1.00 85.44 106 HIS A N 1
ATOM 802 C CA . HIS A 1 106 ? 26.358 -2.473 -14.633 1.00 85.44 106 HIS A CA 1
ATOM 803 C C . HIS A 1 106 ? 25.750 -3.232 -15.815 1.00 85.44 106 HIS A C 1
ATOM 805 O O . HIS A 1 106 ? 25.176 -2.621 -16.717 1.00 85.44 106 HIS A O 1
ATOM 811 N N . PHE A 1 107 ? 25.855 -4.563 -15.800 1.00 86.81 107 PHE A N 1
ATOM 812 C CA . PHE A 1 107 ? 25.308 -5.399 -16.859 1.00 86.81 107 PHE A CA 1
ATOM 813 C C . PHE A 1 107 ? 23.775 -5.398 -16.814 1.00 86.81 107 PHE A C 1
ATOM 815 O O . PHE A 1 107 ? 23.136 -5.199 -17.846 1.00 86.81 107 PHE A O 1
ATOM 822 N N . THR A 1 108 ? 23.179 -5.503 -15.621 1.00 86.44 108 THR A N 1
ATOM 823 C CA . THR A 1 108 ? 21.722 -5.420 -15.447 1.00 86.44 108 THR A CA 1
ATOM 824 C C . THR A 1 108 ? 21.166 -4.076 -15.913 1.00 86.44 108 THR A C 1
ATOM 826 O O . THR A 1 108 ? 20.137 -4.041 -16.588 1.00 86.44 108 THR A O 1
ATOM 829 N N . PHE A 1 109 ? 21.841 -2.961 -15.613 1.00 86.12 109 PHE A N 1
ATOM 830 C CA . PHE A 1 109 ? 21.400 -1.645 -16.079 1.00 86.12 109 PHE A CA 1
ATOM 831 C C . PHE A 1 109 ? 21.487 -1.506 -17.599 1.00 86.12 109 PHE A C 1
ATOM 833 O O . PHE A 1 109 ? 20.539 -1.003 -18.201 1.00 86.12 109 PHE A O 1
ATOM 840 N N . ARG 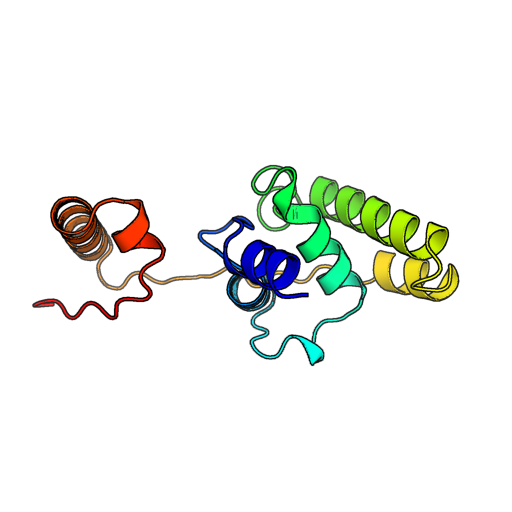A 1 110 ? 22.547 -2.027 -18.233 1.00 89.00 110 ARG A N 1
ATOM 841 C CA . ARG A 1 110 ? 22.626 -2.071 -19.701 1.00 89.00 110 ARG A CA 1
ATOM 842 C C . ARG A 1 110 ? 21.533 -2.930 -20.325 1.00 89.00 110 ARG A C 1
ATOM 844 O O . ARG A 1 110 ? 20.909 -2.498 -21.288 1.00 89.00 110 ARG A O 1
ATOM 851 N N . ALA A 1 111 ? 21.285 -4.123 -19.788 1.00 89.00 111 ALA A N 1
ATOM 852 C CA . ALA A 1 111 ? 20.218 -4.993 -20.279 1.00 89.00 111 ALA A CA 1
ATOM 853 C C . ALA A 1 111 ? 18.843 -4.308 -20.162 1.00 89.00 111 ALA A C 1
ATOM 855 O O . ALA A 1 111 ? 18.025 -4.386 -21.077 1.00 89.00 111 ALA A O 1
ATOM 856 N N . ARG A 1 112 ? 18.613 -3.565 -19.070 1.00 87.75 112 ARG A N 1
ATOM 857 C CA . ARG A 1 112 ? 17.403 -2.756 -18.882 1.00 87.75 112 ARG A CA 1
ATOM 858 C C . ARG A 1 112 ? 17.285 -1.637 -19.917 1.00 87.75 112 ARG A C 1
ATOM 860 O O . ARG A 1 112 ? 16.214 -1.483 -20.492 1.00 87.75 112 ARG A O 1
ATOM 867 N N . GLU A 1 113 ? 18.347 -0.875 -20.174 1.00 89.12 113 GLU A N 1
ATOM 868 C CA . GLU A 1 113 ? 18.334 0.171 -21.211 1.00 89.12 113 GLU A CA 1
ATOM 869 C C . GLU A 1 113 ? 18.045 -0.403 -22.599 1.00 89.12 113 GLU A C 1
ATOM 871 O O . GLU A 1 113 ? 17.235 0.150 -23.339 1.00 89.12 113 GLU A O 1
ATOM 876 N N . GLN A 1 114 ? 18.643 -1.547 -22.939 1.00 90.94 114 GLN A N 1
ATOM 877 C CA . GLN A 1 114 ? 18.356 -2.228 -24.202 1.00 90.94 114 GLN A CA 1
ATOM 878 C C . GLN A 1 114 ? 16.883 -2.634 -24.302 1.00 90.94 114 GLN A C 1
ATOM 880 O O . GLN A 1 114 ? 16.255 -2.396 -25.331 1.00 90.94 114 GLN A O 1
ATOM 885 N N . LEU A 1 115 ? 16.304 -3.179 -23.229 1.00 90.94 115 LEU A N 1
ATOM 886 C CA . LEU A 1 115 ? 14.887 -3.538 -23.197 1.00 90.94 115 LEU A CA 1
ATOM 887 C C . LEU A 1 115 ? 13.974 -2.313 -23.366 1.00 90.94 115 LEU A C 1
ATOM 889 O O . LEU A 1 115 ? 12.995 -2.379 -24.108 1.00 90.94 115 LEU A O 1
ATOM 893 N N . ILE A 1 116 ? 14.306 -1.194 -22.710 1.00 91.25 116 ILE A N 1
ATOM 894 C CA . ILE A 1 116 ? 13.581 0.079 -22.843 1.00 91.25 116 ILE A CA 1
ATOM 895 C C . ILE A 1 116 ? 13.650 0.589 -24.285 1.00 91.25 116 ILE A C 1
ATOM 897 O O . ILE A 1 116 ? 12.622 0.977 -24.833 1.00 91.25 116 ILE A O 1
ATOM 901 N N . ASN A 1 117 ? 14.821 0.538 -24.919 1.00 92.44 117 ASN A N 1
ATOM 902 C CA . ASN A 1 117 ? 14.989 0.974 -26.305 1.00 92.44 117 ASN A CA 1
ATOM 903 C C . ASN A 1 117 ? 14.212 0.096 -27.299 1.00 92.44 117 ASN A C 1
ATOM 905 O O . ASN A 1 117 ? 13.746 0.597 -28.318 1.00 92.44 117 ASN A O 1
ATOM 909 N N . LEU A 1 118 ? 14.059 -1.200 -27.011 1.00 91.75 118 LEU A N 1
ATOM 910 C CA . LEU A 1 118 ? 13.364 -2.144 -27.890 1.00 91.75 118 LEU A CA 1
ATOM 911 C C . LEU A 1 118 ? 11.840 -2.089 -27.757 1.00 91.75 118 LEU A C 1
ATOM 913 O O . LEU A 1 118 ? 11.135 -2.193 -28.757 1.00 91.75 118 LEU A O 1
ATOM 917 N N . LEU A 1 119 ? 11.325 -1.978 -26.531 1.00 90.44 119 LEU A N 1
ATOM 918 C CA . LEU A 1 119 ? 9.895 -2.154 -26.244 1.00 90.44 119 LEU A CA 1
ATOM 919 C C . LEU A 1 119 ? 9.207 -0.862 -25.784 1.00 90.44 119 LEU A C 1
ATOM 921 O O . LEU A 1 119 ? 7.985 -0.822 -25.642 1.00 90.44 119 LEU A O 1
ATOM 925 N N . GLY A 1 120 ? 9.979 0.194 -25.540 1.00 87.69 120 GLY A N 1
ATOM 926 C CA . GLY A 1 120 ? 9.520 1.393 -24.856 1.00 87.69 120 GLY A CA 1
ATOM 927 C C . GLY A 1 120 ? 9.446 1.199 -23.340 1.00 87.69 120 GLY A C 1
ATOM 928 O O . GLY A 1 120 ? 9.263 0.096 -22.820 1.00 87.69 120 GLY A O 1
ATOM 929 N N . GLU A 1 121 ? 9.556 2.305 -22.608 1.00 82.12 121 GLU A N 1
ATOM 930 C CA . GLU A 1 121 ? 9.657 2.315 -21.144 1.00 82.12 121 GLU A CA 1
ATOM 931 C C . GLU A 1 121 ? 8.483 1.602 -20.456 1.00 82.12 121 GLU A C 1
ATOM 933 O O . GLU A 1 121 ? 8.674 0.752 -19.583 1.00 82.12 121 GLU A O 1
ATOM 938 N N . LYS A 1 122 ? 7.252 1.893 -20.892 1.00 81.50 122 LYS A N 1
ATOM 939 C CA . LYS A 1 122 ? 6.044 1.312 -20.296 1.00 81.50 122 LYS A CA 1
ATOM 940 C C . LYS A 1 122 ? 6.033 -0.213 -20.413 1.00 81.50 122 LYS A C 1
ATOM 942 O O . LYS A 1 122 ? 5.722 -0.886 -19.434 1.00 81.50 122 LYS A O 1
ATOM 947 N N . ALA A 1 123 ? 6.374 -0.759 -21.580 1.00 83.62 123 ALA A N 1
ATOM 948 C CA . ALA A 1 123 ? 6.404 -2.203 -21.781 1.00 83.62 123 ALA A CA 1
ATOM 949 C C . ALA A 1 123 ? 7.594 -2.841 -21.055 1.00 83.62 123 ALA A C 1
ATOM 951 O O . ALA A 1 123 ? 7.426 -3.884 -20.432 1.00 83.62 123 ALA A O 1
ATOM 952 N N . ALA A 1 124 ? 8.764 -2.201 -21.058 1.00 84.69 124 ALA A N 1
ATOM 953 C CA . ALA A 1 124 ? 9.941 -2.709 -20.360 1.00 84.69 124 ALA A CA 1
ATOM 954 C C . ALA A 1 124 ? 9.708 -2.869 -18.846 1.00 84.69 124 ALA A C 1
ATOM 956 O O . ALA A 1 124 ? 10.086 -3.892 -18.279 1.00 84.69 124 ALA A O 1
ATOM 957 N N . TYR A 1 125 ? 9.037 -1.908 -18.198 1.00 79.50 125 TYR A N 1
ATOM 958 C CA . TYR A 1 125 ? 8.758 -1.979 -16.758 1.00 79.50 125 TYR A CA 1
ATOM 959 C C . TYR A 1 125 ? 7.484 -2.749 -16.393 1.00 79.50 125 TYR A C 1
ATOM 961 O O . TYR A 1 125 ? 7.408 -3.299 -15.297 1.00 79.50 125 TYR A O 1
ATOM 969 N N . ARG A 1 126 ? 6.469 -2.778 -17.267 1.00 77.44 126 ARG A N 1
ATOM 970 C CA . ARG A 1 126 ? 5.131 -3.311 -16.927 1.00 77.44 126 ARG A CA 1
ATOM 971 C C . ARG A 1 126 ? 4.706 -4.528 -17.746 1.00 77.44 126 ARG A C 1
ATOM 973 O O . ARG A 1 126 ? 3.638 -5.072 -17.500 1.00 77.44 126 ARG A O 1
ATOM 980 N N . GLY A 1 127 ? 5.515 -4.962 -18.708 1.00 78.56 127 GLY A N 1
ATOM 981 C CA . GLY A 1 127 ? 5.192 -6.074 -19.605 1.00 78.56 127 GLY A CA 1
ATOM 982 C C . GLY A 1 127 ? 5.376 -7.465 -18.994 1.00 78.56 127 GLY A C 1
ATOM 983 O O . GLY A 1 127 ? 5.026 -8.451 -19.631 1.00 78.56 127 GLY A O 1
ATOM 984 N N . GLY A 1 128 ? 5.923 -7.567 -17.776 1.00 80.50 128 GLY A N 1
ATOM 985 C CA . GLY A 1 128 ? 6.081 -8.849 -17.074 1.00 80.50 128 GLY A CA 1
ATOM 986 C C . GLY A 1 128 ? 7.090 -9.808 -17.720 1.00 80.50 128 GLY A C 1
ATOM 987 O O . GLY A 1 128 ? 7.040 -11.013 -17.473 1.00 80.50 128 GLY A O 1
ATOM 988 N N . TYR A 1 129 ? 7.996 -9.295 -18.555 1.00 85.00 129 TYR A N 1
ATOM 989 C CA . TYR A 1 129 ? 8.965 -10.100 -19.291 1.00 85.00 129 TYR A CA 1
ATOM 990 C C . TYR A 1 129 ? 9.978 -10.785 -18.367 1.00 85.00 129 TYR A C 1
ATOM 992 O O . TYR A 1 129 ? 10.510 -10.181 -17.435 1.00 85.00 129 TYR A O 1
ATOM 1000 N N . ARG A 1 130 ? 10.306 -12.043 -18.677 1.00 84.25 130 ARG A N 1
ATOM 1001 C CA . ARG A 1 130 ? 11.503 -12.713 -18.155 1.00 84.25 130 ARG A CA 1
ATOM 1002 C C . ARG A 1 130 ? 12.624 -12.538 -19.171 1.00 84.25 130 ARG A C 1
ATOM 1004 O O . ARG A 1 130 ? 12.533 -13.064 -20.276 1.00 84.25 130 ARG A O 1
ATOM 1011 N N . VAL A 1 131 ? 13.650 -11.777 -18.803 1.00 84.06 131 VAL A N 1
ATOM 1012 C CA . VAL A 1 131 ? 14.781 -11.461 -19.682 1.00 84.06 131 VAL A CA 1
ATOM 1013 C C . VAL A 1 131 ? 15.938 -12.397 -19.359 1.00 84.06 131 VAL A C 1
ATOM 1015 O O . VAL A 1 131 ? 16.429 -12.408 -18.233 1.00 84.06 131 VAL A O 1
ATOM 1018 N N . TYR A 1 132 ? 16.361 -13.172 -20.354 1.00 86.31 132 TYR A N 1
ATOM 1019 C CA . TYR A 1 132 ? 17.545 -14.022 -20.286 1.00 86.31 132 TYR A CA 1
ATOM 1020 C C . TYR A 1 132 ? 18.674 -13.325 -21.037 1.00 86.31 132 TYR A C 1
ATOM 1022 O O . TYR A 1 132 ? 18.498 -12.915 -22.184 1.00 86.31 132 TYR A O 1
ATOM 1030 N N . THR A 1 133 ? 19.813 -13.153 -20.376 1.00 86.62 133 THR A N 1
ATOM 1031 C CA . THR A 1 133 ? 20.976 -12.457 -20.929 1.00 86.62 133 THR A CA 1
ATOM 1032 C C . THR A 1 133 ? 22.138 -13.412 -21.157 1.00 86.62 133 THR A C 1
ATOM 1034 O O . THR A 1 133 ? 22.087 -14.562 -20.743 1.00 86.62 133 THR A O 1
ATOM 1037 N N . SER A 1 134 ? 23.198 -12.932 -21.806 1.00 86.19 134 SER A N 1
ATOM 1038 C CA . SER A 1 134 ? 24.416 -13.713 -22.049 1.00 86.19 134 SER A CA 1
ATOM 1039 C C . SER A 1 134 ? 25.316 -13.896 -20.820 1.00 86.19 134 SER A C 1
ATOM 1041 O O . SER A 1 134 ? 26.330 -14.579 -20.935 1.00 86.19 134 SER A O 1
ATOM 1043 N N . LEU A 1 135 ? 25.008 -13.218 -19.708 1.00 74.62 135 LEU A N 1
ATOM 1044 C CA . LEU A 1 135 ? 25.677 -13.384 -18.416 1.00 74.62 135 LEU A CA 1
ATOM 1045 C C . LEU A 1 135 ? 25.141 -14.615 -17.681 1.00 74.62 135 LEU A C 1
ATOM 1047 O O . LEU A 1 135 ? 23.897 -14.768 -17.677 1.00 74.62 135 LEU A O 1
#

Sequence (135 aa):
KEILEMYFDQIYYGNQSYGIKAAAKTYFGISDLNRLSLGQMALLAGLPQAPSEYDPIQNMAAAKARRQIVLDAMVENGYVTPAEAEAAATEPIKVNPASTSLYAPHFTFRAREQLINLLGEKAAYRGGYRVYTSL